Protein AF-A0ABD5ZSH8-F1 (afdb_monomer)

Secondary structure (DSSP, 8-state):
--HHHHHHHHHHHHHHHHHHHHHHHHHHHHHHHHHHHHHHHHHHHHH--HHHHHHHHHHHHHHHHHHHHHHHHHHHHHHHHHHHHHHHH-

Foldseek 3Di:
DDPVVVVVLVVLVVVLVVLVVLLVVLVVVLVVLVVQLVVLVVVCVVVVDPVSVVVNVVSCVVSVVVNVVSCVSNVVSVVCNVVSVVVSVD

Organism: NCBI:txid3034023

pLDDT: mean 93.59, std 7.43, range [60.41, 98.69]

Structure (mmCIF, N/CA/C/O backbone):
data_AF-A0ABD5ZSH8-F1
#
_entry.id   AF-A0ABD5ZSH8-F1
#
loop_
_atom_site.group_PDB
_atom_site.id
_atom_site.type_symbol
_atom_site.label_atom_id
_atom_site.label_alt_id
_atom_site.label_comp_id
_atom_site.label_asym_id
_atom_site.label_entity_id
_atom_site.label_seq_id
_atom_site.pdbx_PDB_ins_code
_atom_site.Cartn_x
_atom_site.Cartn_y
_atom_site.C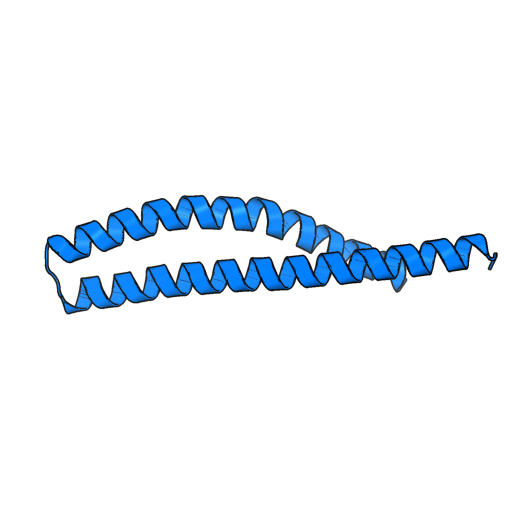artn_z
_atom_site.occupancy
_atom_site.B_iso_or_equiv
_atom_site.auth_seq_id
_atom_site.auth_comp_id
_atom_site.auth_asym_id
_atom_site.auth_atom_id
_atom_site.pdbx_PDB_model_num
ATOM 1 N N . MET A 1 1 ? 28.113 -7.376 -29.114 1.00 67.50 1 MET A N 1
ATOM 2 C CA . MET A 1 1 ? 27.408 -6.464 -28.191 1.00 67.50 1 MET A CA 1
ATOM 3 C C . MET A 1 1 ? 28.175 -5.159 -28.179 1.00 67.50 1 MET A C 1
ATOM 5 O O . MET A 1 1 ? 29.387 -5.206 -27.997 1.00 67.50 1 MET A O 1
ATOM 9 N N . SER A 1 2 ? 27.526 -4.042 -28.491 1.00 92.62 2 SER A N 1
ATOM 10 C CA . SER A 1 2 ? 28.186 -2.735 -28.511 1.00 92.62 2 SER A CA 1
ATOM 11 C C . SER A 1 2 ? 28.348 -2.188 -27.088 1.00 92.62 2 SER A C 1
ATOM 13 O O . SER A 1 2 ? 27.655 -2.613 -26.164 1.00 92.62 2 SER A O 1
ATOM 15 N N . VAL A 1 3 ? 29.246 -1.218 -26.903 1.00 87.44 3 VAL A N 1
ATOM 16 C CA . VAL A 1 3 ? 29.403 -0.509 -25.619 1.00 87.44 3 VAL A CA 1
ATOM 17 C C . VAL A 1 3 ? 28.093 0.181 -25.200 1.00 87.44 3 VAL A C 1
ATOM 19 O O . VAL A 1 3 ? 27.782 0.231 -24.014 1.00 87.44 3 VAL A O 1
ATOM 22 N N . ALA A 1 4 ? 27.288 0.640 -26.165 1.00 87.06 4 ALA A N 1
ATOM 23 C CA . ALA A 1 4 ? 25.975 1.231 -25.909 1.00 87.06 4 ALA A CA 1
ATOM 24 C C . ALA A 1 4 ? 24.972 0.207 -25.342 1.00 87.06 4 ALA A C 1
ATOM 26 O O . ALA A 1 4 ? 24.235 0.526 -24.412 1.00 87.06 4 ALA A O 1
ATOM 27 N N . ASP A 1 5 ? 24.996 -1.037 -25.833 1.00 84.00 5 ASP A N 1
ATOM 28 C CA . ASP A 1 5 ? 24.135 -2.114 -25.321 1.00 84.00 5 ASP A CA 1
ATOM 29 C C . ASP A 1 5 ? 24.508 -2.505 -23.883 1.00 84.00 5 ASP A C 1
ATOM 31 O O . ASP A 1 5 ? 23.636 -2.809 -23.069 1.00 84.00 5 ASP A O 1
ATOM 35 N N . VAL A 1 6 ? 25.808 -2.487 -23.557 1.00 82.69 6 VAL A N 1
ATOM 36 C CA . VAL A 1 6 ? 26.304 -2.721 -22.189 1.00 82.69 6 VAL A CA 1
ATOM 37 C C . VAL A 1 6 ? 25.802 -1.620 -21.253 1.00 82.69 6 VAL A C 1
ATOM 39 O O . VAL A 1 6 ? 25.257 -1.928 -20.196 1.00 82.69 6 VAL A O 1
ATOM 42 N N . ALA A 1 7 ? 25.946 -0.351 -21.648 1.00 83.75 7 ALA A N 1
ATOM 43 C CA . ALA A 1 7 ? 25.505 0.790 -20.845 1.00 83.75 7 ALA A CA 1
ATOM 44 C C . ALA A 1 7 ? 23.990 0.749 -20.576 1.00 83.75 7 ALA A C 1
ATOM 46 O O . ALA A 1 7 ? 23.569 0.834 -19.425 1.00 83.75 7 ALA A O 1
ATOM 47 N N . ALA A 1 8 ? 23.177 0.496 -21.609 1.00 81.94 8 ALA A N 1
ATOM 48 C CA . ALA A 1 8 ? 21.723 0.398 -21.474 1.00 81.94 8 ALA A CA 1
ATOM 49 C C . ALA A 1 8 ? 21.277 -0.742 -20.537 1.00 81.94 8 ALA A C 1
ATOM 51 O O . ALA A 1 8 ? 20.309 -0.592 -19.789 1.00 81.94 8 ALA A O 1
ATOM 52 N N . ARG A 1 9 ? 21.985 -1.882 -20.546 1.00 82.69 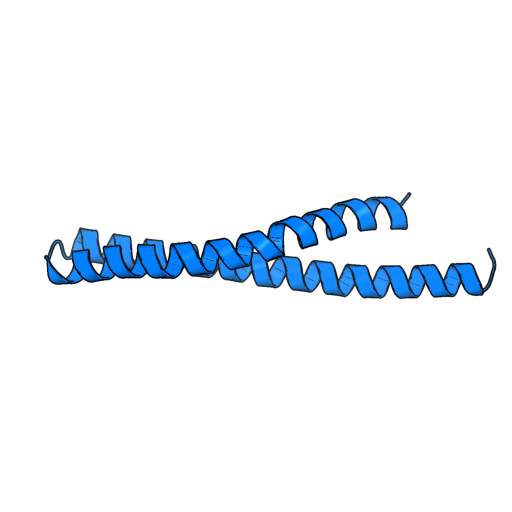9 ARG A N 1
ATOM 53 C CA . ARG A 1 9 ? 21.717 -2.994 -19.618 1.00 82.69 9 ARG A CA 1
ATOM 54 C C . ARG A 1 9 ? 22.039 -2.623 -18.171 1.00 82.69 9 ARG A C 1
ATOM 56 O O . ARG A 1 9 ? 21.205 -2.862 -17.302 1.00 82.69 9 ARG A O 1
ATOM 63 N N . VAL A 1 10 ? 23.197 -2.008 -17.920 1.00 85.12 10 VAL A N 1
ATOM 64 C CA . VAL A 1 10 ? 23.600 -1.555 -16.575 1.00 85.12 10 VAL A CA 1
ATOM 65 C C . VAL A 1 10 ? 22.606 -0.526 -16.023 1.00 85.12 10 VAL A C 1
ATOM 67 O O . VAL A 1 10 ? 22.173 -0.631 -14.872 1.00 85.12 10 VAL A O 1
ATOM 70 N N . ASP A 1 11 ? 22.170 0.420 -16.857 1.00 87.06 11 ASP A N 1
ATOM 71 C CA . ASP A 1 11 ? 21.151 1.399 -16.478 1.00 87.06 11 ASP A CA 1
ATOM 72 C C . ASP A 1 11 ? 19.819 0.713 -16.141 1.00 87.06 11 ASP A C 1
ATOM 74 O O . ASP A 1 11 ? 19.233 0.980 -15.087 1.00 87.06 11 ASP A O 1
ATOM 78 N N . GLY A 1 12 ? 19.375 -0.235 -16.974 1.00 85.44 12 GLY A N 1
ATOM 79 C CA . GLY A 1 12 ? 18.166 -1.028 -16.740 1.00 85.44 12 GLY A CA 1
ATOM 80 C C . GLY A 1 12 ? 18.202 -1.831 -15.435 1.00 85.44 12 GLY A C 1
ATOM 81 O O . GLY A 1 12 ? 17.229 -1.828 -14.677 1.00 85.44 12 GLY A O 1
ATOM 82 N N . GLU A 1 13 ? 19.330 -2.466 -15.116 1.00 89.38 13 GLU A N 1
ATOM 83 C CA . GLU A 1 13 ? 19.530 -3.182 -13.849 1.00 89.38 13 GLU A CA 1
ATOM 84 C C . GLU A 1 13 ? 19.433 -2.245 -12.640 1.00 89.38 13 GLU A C 1
ATOM 86 O O . GLU A 1 13 ? 18.778 -2.572 -11.642 1.00 89.38 13 GLU A O 1
ATOM 91 N N . SER A 1 14 ? 20.027 -1.052 -12.738 1.00 90.25 14 SER A N 1
ATOM 92 C CA . SER A 1 14 ? 19.978 -0.051 -11.671 1.00 90.25 14 SER A CA 1
ATOM 93 C C . SER A 1 14 ? 18.547 0.438 -11.403 1.00 90.25 14 SER A C 1
ATOM 95 O O . SER A 1 14 ? 18.128 0.548 -10.245 1.00 90.25 14 SER A O 1
ATOM 97 N N . VAL A 1 15 ? 17.761 0.661 -12.463 1.00 91.81 15 VAL A N 1
ATOM 98 C CA . VAL A 1 15 ? 16.351 1.059 -12.372 1.00 91.81 15 VAL A CA 1
ATOM 99 C C . VAL A 1 15 ? 15.530 -0.060 -11.740 1.00 91.81 15 VAL A C 1
ATOM 101 O O . VAL A 1 15 ? 14.793 0.189 -10.784 1.00 91.81 15 VAL A O 1
ATOM 104 N N . LEU A 1 16 ? 15.695 -1.306 -12.192 1.00 92.06 16 LEU A N 1
ATOM 105 C CA . LEU A 1 16 ? 14.972 -2.448 -11.626 1.00 92.06 16 LEU A CA 1
ATOM 106 C C . LEU A 1 16 ? 15.306 -2.693 -10.154 1.00 92.06 16 LEU A C 1
ATOM 108 O O . LEU A 1 16 ? 14.423 -3.068 -9.381 1.00 92.06 16 LEU A O 1
ATOM 112 N N . SER A 1 17 ? 16.548 -2.444 -9.738 1.00 93.12 17 SER A N 1
ATOM 113 C CA . SER A 1 17 ? 16.948 -2.510 -8.329 1.00 93.12 17 SER A CA 1
ATOM 114 C C . SER A 1 17 ? 16.188 -1.492 -7.463 1.00 93.12 17 SER A C 1
ATOM 116 O O . SER A 1 17 ? 15.650 -1.835 -6.401 1.00 93.12 17 SER A O 1
ATOM 118 N N . ARG A 1 18 ? 16.044 -0.250 -7.946 1.00 95.50 18 ARG A N 1
ATOM 119 C CA . ARG A 1 18 ? 15.250 0.787 -7.262 1.00 95.50 18 ARG A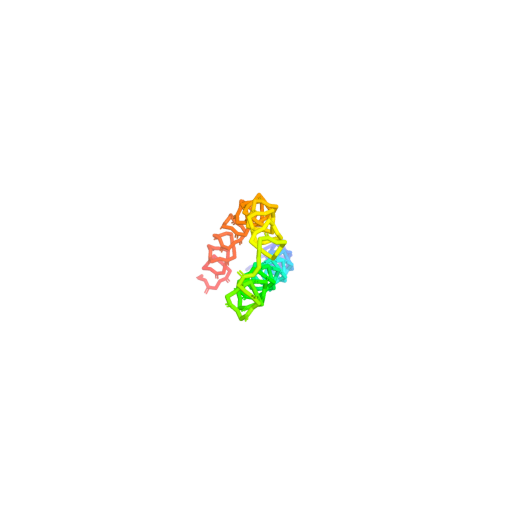 CA 1
ATOM 120 C C . ARG A 1 18 ? 13.765 0.434 -7.224 1.00 95.50 18 ARG A C 1
ATOM 122 O O . ARG A 1 18 ? 13.141 0.580 -6.176 1.00 95.50 18 ARG A O 1
ATOM 129 N N . VAL A 1 19 ? 13.215 -0.078 -8.328 1.00 95.94 19 VAL A N 1
ATOM 130 C CA . VAL A 1 19 ? 11.813 -0.521 -8.397 1.00 95.94 19 VAL A CA 1
ATOM 131 C C . VAL A 1 19 ? 11.551 -1.652 -7.400 1.00 95.94 19 VAL A C 1
ATOM 133 O O . VAL A 1 19 ? 10.573 -1.577 -6.661 1.00 95.94 19 VAL A O 1
ATOM 136 N N . HIS A 1 20 ? 12.430 -2.656 -7.295 1.00 95.12 20 HIS A N 1
ATOM 137 C CA . HIS A 1 20 ? 12.287 -3.703 -6.274 1.00 95.12 20 HIS A CA 1
ATOM 138 C C . HIS A 1 20 ? 12.297 -3.136 -4.858 1.00 95.12 20 HIS A C 1
ATOM 140 O O . HIS A 1 20 ? 11.453 -3.511 -4.048 1.00 95.12 20 HIS A O 1
ATOM 146 N N . THR A 1 21 ? 13.230 -2.230 -4.559 1.00 97.31 21 THR A N 1
ATOM 147 C CA . THR A 1 21 ? 13.291 -1.576 -3.245 1.00 97.31 21 THR A CA 1
ATOM 148 C C . THR A 1 21 ? 11.974 -0.862 -2.935 1.00 97.31 21 THR A C 1
ATOM 150 O O . THR A 1 21 ? 11.412 -1.056 -1.859 1.00 97.31 21 THR A O 1
ATOM 153 N N . ALA A 1 22 ? 11.431 -0.105 -3.892 1.00 97.19 22 ALA A N 1
ATOM 154 C CA . ALA A 1 22 ? 10.145 0.568 -3.734 1.00 97.19 22 ALA A CA 1
ATOM 155 C C . ALA A 1 22 ? 8.993 -0.425 -3.503 1.00 97.19 22 ALA A C 1
ATOM 157 O O . A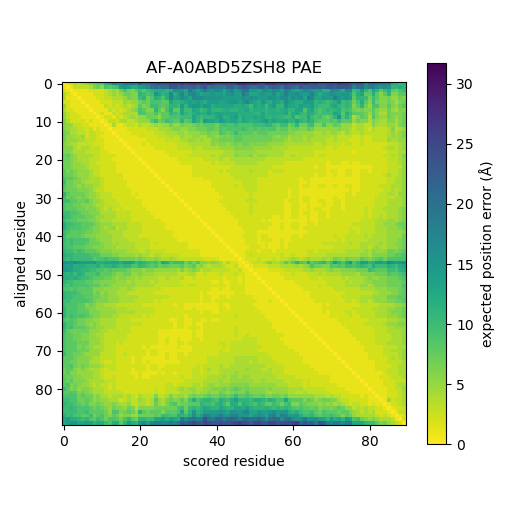LA A 1 22 ? 8.199 -0.230 -2.587 1.00 97.19 22 ALA A O 1
ATOM 158 N N . VAL A 1 23 ? 8.930 -1.521 -4.268 1.00 97.88 23 VAL A N 1
ATOM 159 C CA . VAL A 1 23 ? 7.933 -2.590 -4.085 1.00 97.88 23 VAL A CA 1
ATOM 160 C C . VAL A 1 23 ? 8.009 -3.189 -2.678 1.00 97.88 23 VAL A C 1
ATOM 162 O O . VAL A 1 23 ? 6.970 -3.340 -2.033 1.00 97.88 23 VAL A O 1
ATOM 165 N N . TYR A 1 24 ? 9.207 -3.488 -2.164 1.00 98.12 24 TYR A N 1
ATOM 166 C CA . TYR A 1 24 ? 9.371 -4.018 -0.805 1.00 98.12 24 TYR A CA 1
ATOM 167 C C . TYR A 1 24 ? 8.916 -3.027 0.263 1.00 98.12 24 TYR A C 1
ATOM 169 O O . TYR A 1 24 ? 8.188 -3.413 1.176 1.00 98.12 24 TYR A O 1
ATOM 177 N N . VAL A 1 25 ? 9.297 -1.755 0.133 1.00 98.50 25 VAL A N 1
ATOM 178 C CA . VAL A 1 25 ? 8.886 -0.702 1.070 1.00 98.50 25 VAL A CA 1
ATOM 179 C C . VAL A 1 25 ? 7.367 -0.539 1.064 1.00 98.50 25 VAL A C 1
ATOM 181 O O . VAL A 1 25 ? 6.745 -0.570 2.122 1.00 98.50 25 VAL A O 1
ATOM 184 N N . LEU A 1 26 ? 6.749 -0.427 -0.114 1.00 98.44 26 LEU A N 1
ATOM 185 C CA . LEU A 1 26 ? 5.298 -0.286 -0.240 1.00 98.44 26 LEU A CA 1
ATOM 186 C C . LEU A 1 26 ? 4.557 -1.507 0.317 1.00 98.44 26 LEU A C 1
ATOM 188 O O . LEU A 1 26 ? 3.571 -1.350 1.031 1.00 98.44 26 LEU A O 1
ATOM 192 N N . THR A 1 27 ? 5.060 -2.715 0.059 1.00 98.38 27 THR A N 1
ATOM 193 C CA . THR A 1 27 ? 4.495 -3.949 0.621 1.00 98.38 27 THR A CA 1
ATOM 194 C C . THR A 1 27 ? 4.587 -3.954 2.147 1.00 98.38 27 THR A C 1
ATOM 196 O O . THR A 1 27 ? 3.603 -4.254 2.820 1.00 98.38 27 THR A O 1
ATOM 199 N N . ALA A 1 28 ? 5.739 -3.576 2.710 1.00 98.56 28 ALA A N 1
ATOM 200 C CA . ALA A 1 28 ? 5.919 -3.483 4.156 1.00 98.56 28 ALA A CA 1
ATOM 201 C C . ALA A 1 28 ? 4.960 -2.462 4.787 1.00 98.56 28 ALA A C 1
ATOM 203 O O . ALA A 1 28 ? 4.379 -2.738 5.834 1.00 98.56 28 ALA A O 1
ATOM 204 N N . LEU A 1 29 ? 4.741 -1.318 4.131 1.00 98.62 29 LEU A N 1
ATOM 205 C CA . LEU A 1 29 ? 3.776 -0.315 4.581 1.00 98.62 29 LEU A CA 1
ATOM 206 C C . LEU A 1 29 ? 2.341 -0.851 4.565 1.00 98.62 29 LEU A C 1
ATOM 208 O O . LEU A 1 29 ? 1.629 -0.654 5.544 1.00 98.62 29 LEU A O 1
ATOM 212 N N . VAL A 1 30 ? 1.930 -1.580 3.520 1.00 98.56 30 VAL A N 1
ATOM 213 C CA . VAL A 1 30 ? 0.604 -2.225 3.479 1.00 98.56 30 VAL A CA 1
ATOM 214 C C . VAL A 1 30 ? 0.446 -3.200 4.646 1.00 98.56 30 VAL A C 1
ATOM 216 O O . VAL A 1 30 ? -0.555 -3.148 5.359 1.00 98.56 30 VAL A O 1
ATOM 219 N N . VAL A 1 31 ? 1.442 -4.056 4.887 1.00 98.69 31 VAL A N 1
ATOM 220 C CA . VAL A 1 31 ? 1.416 -5.015 6.003 1.00 98.69 31 VAL A CA 1
ATOM 221 C C . VAL A 1 31 ? 1.335 -4.297 7.352 1.00 98.69 31 VAL A C 1
ATOM 223 O O . VAL A 1 31 ? 0.512 -4.666 8.187 1.00 98.69 31 VAL A O 1
ATOM 226 N N . LEU A 1 32 ? 2.132 -3.245 7.559 1.00 98.56 32 LEU A N 1
ATOM 227 C CA . LEU A 1 32 ? 2.087 -2.430 8.776 1.00 98.56 32 LEU A CA 1
ATOM 228 C C . LEU A 1 32 ? 0.719 -1.765 8.969 1.00 98.56 32 LEU A C 1
ATOM 230 O O . LEU A 1 32 ? 0.194 -1.780 10.079 1.00 98.56 32 LEU A O 1
ATOM 234 N N . SER A 1 33 ? 0.101 -1.238 7.909 1.00 98.31 33 SER A N 1
ATOM 235 C CA . SER A 1 33 ? -1.252 -0.673 7.980 1.00 98.31 33 SER A CA 1
ATOM 236 C C . SER A 1 33 ? -2.289 -1.715 8.389 1.00 98.31 33 SER A C 1
ATOM 238 O O . SER A 1 33 ? -3.115 -1.446 9.260 1.00 98.31 33 SER A O 1
ATOM 240 N N . LEU A 1 34 ? -2.230 -2.920 7.816 1.00 98.38 34 LEU A N 1
ATOM 241 C CA . LEU A 1 34 ? -3.125 -4.013 8.201 1.00 98.38 34 LEU A CA 1
ATOM 242 C C . LEU A 1 34 ? -2.892 -4.455 9.651 1.00 98.38 34 LEU A C 1
ATOM 244 O O . LEU A 1 34 ? -3.857 -4.735 10.361 1.00 98.38 34 LEU A O 1
ATOM 248 N N . LEU A 1 35 ? -1.640 -4.456 10.120 1.00 98.62 35 LEU A N 1
ATOM 249 C CA . LEU A 1 35 ? -1.308 -4.757 11.512 1.00 98.62 35 LEU A CA 1
ATOM 250 C C . LEU A 1 35 ? -1.879 -3.707 12.474 1.00 98.62 35 LEU A C 1
ATOM 252 O O . LEU A 1 35 ? -2.410 -4.072 13.523 1.00 98.62 35 LEU A O 1
ATOM 256 N N . VAL A 1 36 ? -1.828 -2.421 12.116 1.00 98.38 36 VAL A N 1
ATOM 257 C CA . VAL A 1 36 ? -2.456 -1.339 12.894 1.00 98.38 36 VAL A CA 1
ATOM 258 C C . VAL A 1 36 ? -3.966 -1.549 12.984 1.00 98.38 36 VAL A C 1
ATOM 260 O O . VAL A 1 36 ? -4.509 -1.567 14.090 1.00 98.38 36 VAL A O 1
ATOM 263 N N . VAL A 1 37 ? -4.641 -1.780 11.851 1.00 98.44 37 VAL A N 1
ATOM 264 C CA . VAL A 1 37 ? -6.089 -2.056 11.827 1.00 98.44 37 VAL A CA 1
ATOM 265 C C . VAL A 1 37 ? -6.422 -3.275 12.688 1.00 98.44 37 VAL A C 1
ATOM 267 O O . VAL A 1 37 ? -7.311 -3.201 13.534 1.00 98.44 37 VAL A O 1
ATOM 270 N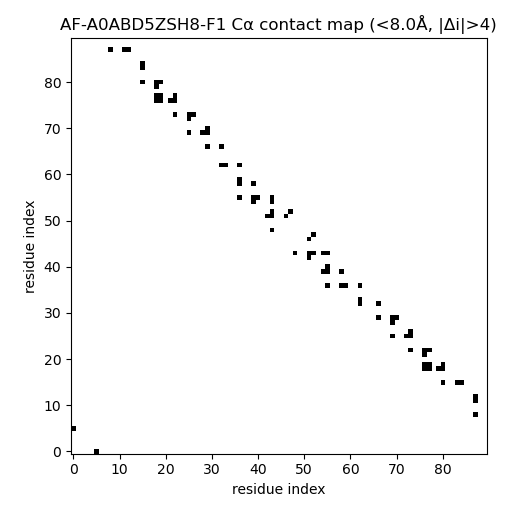 N . GLY A 1 38 ? -5.684 -4.376 12.524 1.00 98.31 38 GLY A N 1
ATOM 271 C CA . GLY A 1 38 ? -5.879 -5.602 13.297 1.00 98.31 38 GLY A CA 1
ATOM 272 C C . GLY A 1 38 ? -5.675 -5.394 14.798 1.00 98.31 38 GLY A C 1
ATOM 273 O O . GLY A 1 38 ? -6.480 -5.861 15.601 1.00 98.31 38 GLY A O 1
ATOM 274 N N . THR A 1 39 ? -4.654 -4.630 15.187 1.00 98.44 39 THR A N 1
ATOM 275 C CA . THR A 1 39 ? -4.379 -4.303 16.594 1.00 98.44 39 THR A CA 1
ATOM 276 C C . THR A 1 39 ? -5.539 -3.526 17.212 1.00 98.44 39 THR A C 1
ATOM 278 O O . THR A 1 39 ? -6.037 -3.899 18.275 1.00 98.44 39 THR A O 1
ATOM 281 N N . VAL A 1 40 ? -6.020 -2.478 16.537 1.00 98.06 40 VAL A N 1
ATOM 282 C CA . VAL A 1 40 ? -7.161 -1.687 17.022 1.00 98.06 40 VAL A CA 1
ATOM 283 C C . VAL A 1 40 ? -8.435 -2.533 17.074 1.00 98.06 40 VAL A C 1
ATOM 285 O O . VAL A 1 40 ? -9.188 -2.426 18.040 1.00 98.06 40 VAL A O 1
ATOM 288 N N . ALA A 1 41 ? -8.655 -3.419 16.099 1.00 97.69 41 ALA A N 1
ATOM 289 C CA . ALA A 1 41 ? -9.798 -4.330 16.089 1.00 97.69 41 ALA A CA 1
ATOM 290 C C . ALA A 1 41 ? -9.796 -5.280 17.296 1.00 97.69 41 ALA A C 1
ATOM 292 O O . ALA A 1 41 ? -10.821 -5.421 17.964 1.00 97.69 41 ALA A O 1
ATOM 293 N N . VAL A 1 42 ? -8.644 -5.875 17.628 1.00 98.50 42 VAL A N 1
ATOM 294 C CA . VAL A 1 42 ? -8.496 -6.726 18.820 1.00 98.50 42 VAL A CA 1
ATOM 295 C C . VAL A 1 42 ? -8.781 -5.929 20.092 1.00 98.50 42 VAL A C 1
ATOM 297 O O . VAL A 1 42 ? -9.548 -6.384 20.940 1.00 98.50 42 VAL A O 1
ATOM 300 N N . ILE A 1 43 ? -8.229 -4.719 20.226 1.00 98.00 43 ILE A N 1
ATOM 301 C CA . ILE A 1 43 ? -8.478 -3.875 21.403 1.00 98.00 43 ILE A CA 1
ATOM 302 C C . ILE A 1 43 ? -9.966 -3.524 21.517 1.00 98.00 43 ILE A C 1
ATOM 304 O O . ILE A 1 43 ? -10.533 -3.614 22.607 1.00 98.00 43 ILE A O 1
ATOM 308 N N . ALA A 1 44 ? -10.615 -3.163 20.408 1.00 97.56 44 ALA A N 1
ATOM 309 C CA . ALA A 1 44 ? -12.033 -2.829 20.390 1.00 97.56 44 ALA A CA 1
ATOM 310 C C . ALA A 1 44 ? -12.922 -4.016 20.779 1.00 97.56 44 ALA A C 1
ATOM 312 O O . ALA A 1 44 ? -13.877 -3.829 21.535 1.00 97.56 44 ALA A O 1
ATOM 313 N N . ALA A 1 45 ? -12.579 -5.229 20.339 1.00 96.62 45 ALA A N 1
ATOM 314 C CA . ALA A 1 45 ? -13.273 -6.451 20.733 1.00 96.62 45 ALA A CA 1
ATOM 315 C C . ALA A 1 45 ? -13.088 -6.769 22.226 1.00 96.62 45 ALA A C 1
ATOM 317 O O . ALA A 1 45 ? -14.061 -7.068 22.913 1.00 96.62 45 ALA A O 1
ATOM 318 N N . LEU A 1 46 ? -11.861 -6.654 22.748 1.00 98.25 46 LEU A N 1
ATOM 319 C CA . LEU A 1 46 ? -11.555 -6.944 24.154 1.00 98.25 46 LEU A CA 1
ATOM 320 C C . LEU A 1 46 ? -12.159 -5.921 25.118 1.00 98.25 46 LEU A C 1
ATOM 322 O O . LEU A 1 46 ? -12.586 -6.273 26.215 1.00 98.25 46 LEU A O 1
ATOM 326 N N . LYS A 1 47 ? -12.159 -4.640 24.741 1.00 97.25 47 LYS A N 1
ATOM 327 C CA . LYS A 1 47 ? -12.706 -3.571 25.581 1.00 97.25 47 LYS A CA 1
ATOM 328 C C . LYS A 1 47 ? -14.221 -3.480 25.469 1.00 97.25 47 LYS A C 1
ATOM 330 O O . LYS A 1 47 ? -14.854 -3.097 26.446 1.00 97.25 47 LYS A O 1
ATOM 335 N N . GLY A 1 48 ? -14.792 -3.770 24.300 1.00 92.75 48 GLY A N 1
ATOM 336 C CA . GLY A 1 48 ? -16.238 -3.770 24.066 1.00 92.75 48 GLY A CA 1
ATOM 337 C C . GLY A 1 48 ? -16.938 -2.425 24.302 1.00 92.75 48 GLY A C 1
ATOM 338 O O . GLY A 1 48 ? -18.164 -2.371 24.289 1.00 92.75 48 GLY A O 1
ATOM 339 N N . THR A 1 49 ? -16.200 -1.333 24.537 1.00 95.94 49 THR A N 1
ATOM 340 C CA . THR A 1 49 ? -16.797 -0.030 24.844 1.00 95.94 49 THR A CA 1
ATOM 341 C C . THR A 1 49 ? -17.055 0.779 23.582 1.00 95.94 49 THR A C 1
ATOM 343 O O . THR A 1 49 ? -16.317 0.697 22.598 1.00 95.94 49 THR A O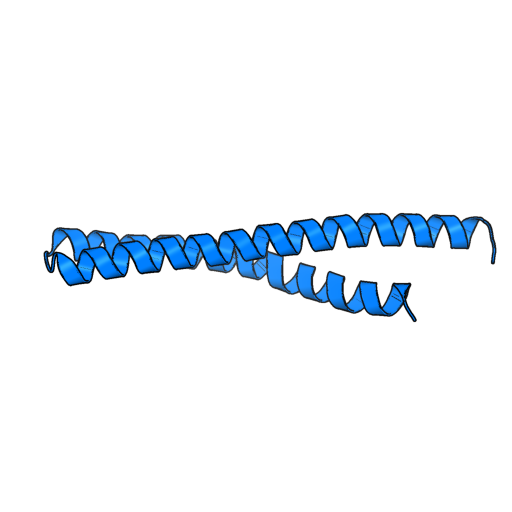 1
ATOM 346 N N . TRP A 1 50 ? -18.069 1.642 23.654 1.00 94.56 50 TRP A N 1
ATOM 347 C CA . TRP A 1 50 ? -18.407 2.603 22.603 1.00 94.56 50 TRP A CA 1
ATOM 348 C C . TRP A 1 50 ? -17.198 3.425 22.128 1.00 94.56 50 TRP A C 1
ATOM 350 O O . TRP A 1 50 ? -16.982 3.588 20.930 1.00 94.56 50 TRP A O 1
ATOM 360 N N . HIS A 1 51 ? -16.358 3.878 23.066 1.00 96.75 51 HIS A N 1
ATOM 361 C CA . HIS A 1 51 ? -15.162 4.662 22.756 1.00 96.75 51 HIS A CA 1
ATOM 362 C C . HIS A 1 51 ? -14.201 3.922 21.811 1.00 96.75 51 HIS A C 1
ATOM 364 O O . HIS A 1 51 ? -13.703 4.511 20.855 1.00 96.75 51 HIS A O 1
ATOM 370 N N . TRP A 1 52 ? -13.975 2.622 22.028 1.00 97.00 52 TRP A N 1
ATOM 371 C CA . TRP A 1 52 ? -13.081 1.834 21.177 1.00 97.00 52 TRP A CA 1
ATOM 372 C C . TRP A 1 52 ? -13.694 1.450 19.828 1.00 97.00 52 TRP A C 1
ATOM 374 O O . TRP A 1 52 ? -12.956 1.291 18.859 1.00 97.00 52 TRP A O 1
ATOM 384 N N . GLN A 1 53 ? -15.021 1.366 19.729 1.00 96.88 53 GLN A N 1
ATOM 385 C CA . GLN A 1 53 ? -15.691 1.155 18.442 1.00 96.88 53 GLN A CA 1
ATOM 386 C C . GLN A 1 53 ? -15.544 2.372 17.515 1.00 96.88 53 GLN A C 1
ATOM 388 O O . GLN A 1 53 ? -15.301 2.208 16.321 1.00 96.88 53 GLN A O 1
ATOM 393 N N . ILE A 1 54 ? -15.577 3.593 18.064 1.00 97.19 54 ILE A N 1
ATOM 394 C CA . ILE A 1 54 ? -15.288 4.816 17.293 1.00 97.19 54 ILE A CA 1
ATOM 395 C C . ILE A 1 54 ? -13.836 4.824 16.792 1.00 97.19 54 ILE A C 1
ATOM 397 O O . ILE A 1 54 ? -13.580 5.148 15.627 1.00 97.19 54 ILE A O 1
ATOM 401 N N . HIS A 1 55 ? -12.879 4.446 17.647 1.00 96.75 55 HIS A N 1
ATOM 402 C CA . HIS A 1 55 ? -11.473 4.306 17.241 1.00 96.75 55 HIS A CA 1
ATOM 403 C C . HIS A 1 55 ? -11.302 3.285 16.122 1.00 96.75 55 HIS A C 1
ATOM 405 O O . HIS A 1 55 ? -10.571 3.547 15.171 1.00 96.75 55 HIS A O 1
ATOM 411 N N . LEU A 1 56 ? -12.008 2.155 16.181 1.00 97.88 56 LEU A N 1
ATOM 412 C CA . LEU A 1 56 ? -11.977 1.159 15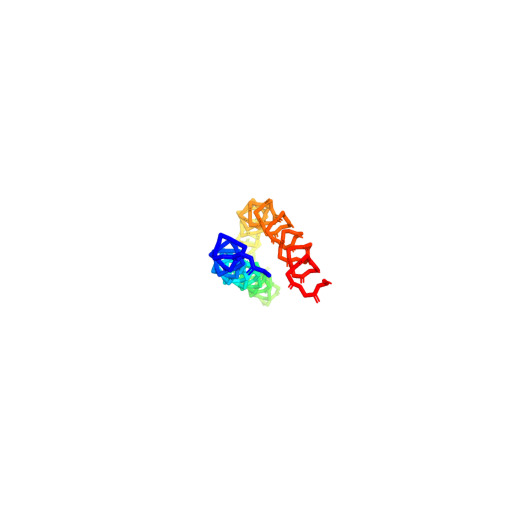.114 1.00 97.88 56 LEU A CA 1
ATOM 413 C C . LEU A 1 56 ? -12.531 1.715 13.796 1.00 97.88 56 LEU A C 1
ATOM 415 O O . LEU A 1 56 ? -11.856 1.623 12.771 1.00 97.88 56 LEU A O 1
ATOM 419 N N . GLN A 1 57 ? -13.714 2.333 13.811 1.00 98.06 57 GLN A N 1
ATOM 420 C CA . GLN A 1 57 ? -14.337 2.877 12.599 1.00 98.06 57 GLN A CA 1
ATOM 421 C C . GLN A 1 57 ? -13.457 3.941 11.928 1.00 98.06 57 GLN A C 1
ATOM 423 O O . GLN A 1 57 ? -13.250 3.915 10.711 1.00 98.06 57 GLN A O 1
ATOM 428 N N . SER A 1 58 ? -12.917 4.871 12.717 1.00 97.50 58 SER A N 1
ATOM 429 C CA . SER A 1 58 ? -12.019 5.915 12.214 1.00 97.50 58 SER A CA 1
ATOM 430 C C . SER A 1 58 ? -10.687 5.340 11.725 1.00 97.50 58 SER A C 1
ATOM 432 O O . SER A 1 58 ? -10.236 5.715 10.645 1.00 97.50 58 SER A O 1
ATOM 434 N N . THR A 1 59 ? -10.102 4.370 12.439 1.00 98.25 59 THR A N 1
ATOM 435 C CA . THR A 1 59 ? -8.877 3.670 12.009 1.00 98.25 59 THR A CA 1
ATOM 436 C C . THR A 1 59 ? -9.082 2.992 10.662 1.00 98.25 59 THR A C 1
ATOM 438 O O . THR A 1 59 ? -8.282 3.195 9.753 1.00 98.25 59 THR A O 1
ATOM 441 N N . VAL A 1 60 ? -10.173 2.238 10.496 1.00 98.38 60 VAL A N 1
ATOM 442 C CA . VAL A 1 60 ? -10.512 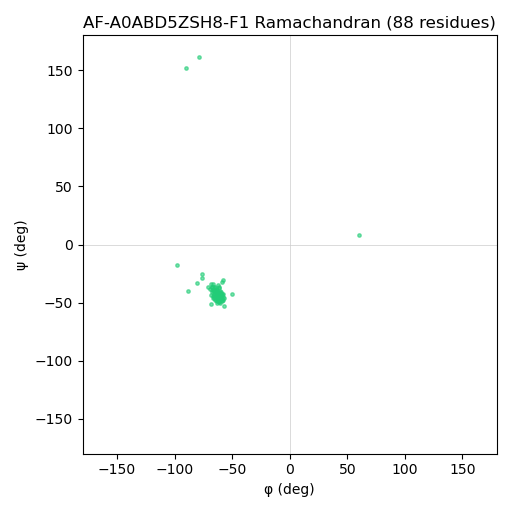1.596 9.218 1.00 98.38 60 VAL A CA 1
ATOM 443 C C . VAL A 1 60 ? -10.680 2.641 8.119 1.00 98.38 60 VAL A C 1
ATOM 445 O O . VAL A 1 60 ? -10.125 2.466 7.041 1.00 98.38 60 VAL A O 1
ATOM 448 N N . SER A 1 61 ? -11.373 3.748 8.393 1.00 98.00 61 SER A N 1
ATOM 449 C CA . SER A 1 61 ? -11.616 4.801 7.397 1.00 98.00 61 SER A CA 1
ATOM 450 C C . SER A 1 61 ? -10.315 5.448 6.905 1.00 98.00 61 SER A C 1
ATOM 452 O O . SER A 1 61 ? -10.086 5.537 5.699 1.00 98.00 61 SER A O 1
ATOM 454 N N . TYR A 1 62 ? -9.424 5.849 7.819 1.00 97.62 62 TYR A N 1
ATOM 455 C CA . TYR A 1 62 ? -8.140 6.453 7.448 1.00 97.62 62 TYR A CA 1
ATOM 456 C C . TYR A 1 62 ? -7.194 5.448 6.786 1.00 97.62 62 TYR A C 1
ATOM 458 O O . TYR A 1 62 ? -6.569 5.759 5.770 1.00 97.62 62 TYR A O 1
ATOM 466 N N . MET A 1 63 ? -7.102 4.231 7.330 1.00 98.31 63 MET A N 1
ATOM 467 C CA . MET A 1 63 ? -6.224 3.200 6.780 1.00 98.31 63 MET A CA 1
ATOM 468 C C . MET A 1 63 ? -6.706 2.710 5.416 1.00 98.31 63 MET A C 1
ATOM 470 O O . MET A 1 63 ? -5.871 2.457 4.557 1.00 98.31 63 MET A O 1
ATOM 474 N N . ALA A 1 64 ? -8.015 2.640 5.163 1.00 98.06 64 ALA A N 1
ATOM 475 C CA . ALA A 1 64 ? -8.547 2.272 3.851 1.00 98.06 64 ALA A CA 1
ATOM 476 C C . ALA A 1 64 ? -8.091 3.252 2.761 1.00 98.06 64 ALA A C 1
ATOM 478 O O . ALA A 1 64 ? -7.623 2.822 1.706 1.00 98.06 64 ALA A O 1
ATOM 479 N N . VAL A 1 65 ? -8.158 4.561 3.024 1.00 98.44 65 VAL A N 1
ATOM 480 C CA . VAL A 1 65 ? -7.672 5.588 2.087 1.00 98.44 65 VAL A CA 1
ATOM 481 C C . VAL A 1 65 ? -6.161 5.465 1.885 1.00 98.44 65 VAL A C 1
ATOM 483 O O . VAL A 1 65 ? -5.688 5.435 0.750 1.00 98.44 65 VAL A O 1
ATOM 486 N N . PHE A 1 66 ? -5.397 5.337 2.971 1.00 98.25 66 PHE A N 1
ATOM 487 C CA . PHE A 1 66 ? -3.941 5.210 2.898 1.00 98.25 66 PHE A CA 1
ATOM 488 C C . PHE A 1 66 ? -3.497 3.961 2.120 1.00 98.25 66 PHE A C 1
ATOM 490 O O . PHE A 1 66 ? -2.702 4.063 1.186 1.00 98.25 66 PHE A O 1
ATOM 497 N N . VAL A 1 67 ? -4.062 2.793 2.439 1.00 98.44 67 VAL A N 1
ATOM 498 C CA . VAL A 1 67 ? -3.786 1.530 1.740 1.00 98.44 67 VAL A CA 1
ATOM 499 C C . VAL A 1 67 ? -4.194 1.618 0.272 1.00 98.44 67 VAL A C 1
ATOM 501 O O . VAL A 1 67 ? -3.462 1.123 -0.578 1.00 98.44 67 VAL A O 1
ATOM 504 N N . SER A 1 68 ? -5.297 2.297 -0.056 1.00 98.38 68 SER A N 1
ATOM 505 C CA . SER A 1 68 ? -5.702 2.501 -1.454 1.00 98.38 68 SER A CA 1
ATOM 506 C C . SER A 1 68 ? -4.623 3.235 -2.257 1.00 98.38 68 SER A C 1
ATOM 508 O O . SER A 1 68 ? -4.287 2.805 -3.359 1.00 98.38 68 SER A O 1
ATOM 510 N N . TYR A 1 69 ? -4.012 4.283 -1.693 1.00 98.44 69 TYR A N 1
ATOM 511 C CA . TYR A 1 69 ? -2.895 4.976 -2.344 1.00 98.44 69 TYR A CA 1
ATOM 512 C C . TYR A 1 69 ? -1.631 4.119 -2.435 1.00 98.44 69 TYR A C 1
ATOM 514 O O . TYR A 1 69 ? -0.961 4.129 -3.469 1.00 98.44 69 TYR A O 1
ATOM 522 N N . LEU A 1 70 ? -1.318 3.340 -1.395 1.00 98.12 70 LEU A N 1
ATOM 523 C CA . LEU A 1 70 ? -0.196 2.402 -1.450 1.00 98.12 70 LEU A CA 1
ATOM 524 C C . LEU A 1 70 ? -0.386 1.375 -2.564 1.00 98.12 70 LEU A C 1
ATOM 526 O O . LEU A 1 70 ? 0.546 1.133 -3.322 1.00 98.12 70 LEU A O 1
ATOM 530 N N . LEU A 1 71 ? -1.583 0.801 -2.698 1.00 98.19 71 LEU A N 1
ATOM 531 C CA . LEU A 1 71 ? -1.898 -0.172 -3.743 1.00 98.19 71 LEU A CA 1
ATOM 532 C C . LEU A 1 71 ? -1.859 0.458 -5.137 1.00 98.19 71 LEU A C 1
ATOM 534 O O . LEU A 1 71 ? -1.312 -0.152 -6.055 1.00 98.19 71 LEU A O 1
ATOM 538 N N . ALA A 1 72 ? -2.354 1.689 -5.283 1.00 98.38 72 ALA A N 1
ATOM 539 C CA . ALA A 1 72 ? -2.282 2.430 -6.540 1.00 98.38 72 ALA A CA 1
ATOM 540 C C . ALA A 1 72 ? -0.835 2.623 -7.034 1.00 98.38 72 ALA A C 1
ATOM 542 O O . ALA A 1 72 ? -0.610 2.640 -8.240 1.00 98.38 72 ALA A O 1
ATOM 543 N N . ALA A 1 73 ? 0.147 2.719 -6.129 1.00 97.50 73 ALA A N 1
ATOM 544 C CA . ALA A 1 73 ? 1.571 2.767 -6.472 1.00 97.50 73 ALA A CA 1
ATOM 545 C C . ALA A 1 73 ? 2.221 1.373 -6.569 1.00 97.50 73 ALA A C 1
ATOM 547 O O . ALA A 1 73 ? 3.029 1.111 -7.460 1.00 97.50 73 ALA A O 1
ATOM 548 N N . LEU A 1 74 ? 1.873 0.462 -5.660 1.00 97.75 74 LEU A N 1
ATOM 549 C CA . LEU A 1 74 ? 2.475 -0.865 -5.553 1.00 97.75 74 LEU A CA 1
ATOM 550 C C . LEU A 1 74 ? 2.159 -1.727 -6.773 1.00 97.75 74 LEU A C 1
ATOM 552 O O . LEU A 1 74 ? 3.067 -2.343 -7.321 1.00 97.75 74 LEU A O 1
ATOM 556 N N . VAL A 1 75 ? 0.900 -1.758 -7.214 1.00 97.69 75 VAL A N 1
ATOM 557 C CA . VAL A 1 75 ? 0.462 -2.580 -8.351 1.00 97.69 75 VAL A CA 1
ATOM 558 C C . VAL A 1 75 ? 1.251 -2.268 -9.633 1.00 97.69 75 VAL A C 1
ATOM 560 O O . VAL A 1 75 ? 1.823 -3.204 -10.201 1.00 97.69 75 VAL A O 1
ATOM 563 N N . PRO A 1 76 ? 1.364 -1.005 -10.096 1.00 97.62 76 PRO A N 1
ATOM 564 C CA . PRO A 1 76 ? 2.135 -0.707 -11.300 1.00 97.62 76 PRO A CA 1
ATOM 565 C C . PRO A 1 76 ? 3.633 -0.971 -11.119 1.00 97.62 76 PRO A C 1
ATOM 567 O O . PRO A 1 76 ? 4.256 -1.536 -12.016 1.00 97.62 76 PRO A O 1
ATOM 570 N N . LEU A 1 77 ? 4.226 -0.637 -9.966 1.00 96.50 77 LEU A N 1
ATOM 571 C CA . LEU A 1 77 ? 5.649 -0.906 -9.721 1.00 96.50 77 LEU A CA 1
ATOM 572 C C . LEU A 1 77 ? 5.957 -2.406 -9.667 1.00 96.50 77 LEU A C 1
ATOM 574 O O . LEU A 1 77 ? 6.991 -2.844 -10.172 1.00 96.50 77 LEU A O 1
ATOM 578 N N . PHE A 1 78 ? 5.050 -3.206 -9.109 1.00 94.75 78 PHE A N 1
ATOM 579 C CA . PHE A 1 78 ? 5.151 -4.659 -9.120 1.00 94.75 78 PHE A CA 1
ATOM 580 C C . PHE A 1 78 ? 5.076 -5.206 -10.550 1.00 94.75 78 PHE A C 1
ATOM 582 O O . PHE A 1 78 ? 5.913 -6.020 -10.935 1.00 94.75 78 PHE A O 1
ATOM 589 N N . ALA A 1 79 ? 4.147 -4.708 -11.373 1.00 95.31 79 ALA A N 1
ATOM 590 C CA . ALA A 1 79 ? 4.066 -5.084 -12.783 1.00 95.31 79 ALA A CA 1
ATOM 591 C C . ALA A 1 79 ? 5.363 -4.743 -13.543 1.00 95.31 79 ALA A C 1
ATOM 593 O O . ALA A 1 79 ? 5.910 -5.602 -14.236 1.00 95.31 79 ALA A O 1
ATOM 594 N N . VAL A 1 80 ? 5.908 -3.535 -13.353 1.00 94.38 80 VAL A N 1
ATOM 595 C CA . VAL A 1 80 ? 7.199 -3.117 -13.934 1.00 94.38 80 VAL A CA 1
ATOM 596 C C . VAL A 1 80 ? 8.339 -4.022 -13.467 1.00 94.38 80 VAL A C 1
ATOM 598 O O . VAL A 1 80 ? 9.160 -4.444 -14.278 1.00 94.38 80 VAL A O 1
ATOM 601 N N . SER A 1 81 ? 8.383 -4.362 -12.179 1.00 91.06 81 SER A N 1
ATOM 602 C CA . SER A 1 81 ? 9.385 -5.269 -11.612 1.00 91.06 81 SER A CA 1
ATOM 603 C C . SER A 1 81 ? 9.346 -6.656 -12.263 1.00 91.06 81 SER A C 1
ATOM 605 O O . SER A 1 81 ? 10.397 -7.192 -12.622 1.00 91.06 81 SER A O 1
ATOM 607 N N . VAL A 1 82 ? 8.152 -7.226 -12.451 1.00 91.94 82 VAL A N 1
ATOM 608 C CA . VAL A 1 82 ? 7.976 -8.548 -13.069 1.00 91.94 82 VAL A CA 1
ATOM 609 C C . VAL A 1 82 ? 8.354 -8.509 -14.550 1.00 91.94 82 VAL A C 1
ATOM 611 O O . VAL A 1 82 ? 9.181 -9.311 -14.983 1.00 91.94 82 VAL A O 1
ATOM 614 N N . VAL A 1 83 ? 7.803 -7.564 -15.317 1.00 91.06 83 VAL A N 1
ATOM 615 C CA . VAL A 1 83 ? 8.047 -7.453 -16.766 1.00 91.06 83 VAL A CA 1
ATOM 616 C C . VAL A 1 83 ? 9.506 -7.102 -17.058 1.00 91.06 83 VAL A C 1
ATOM 618 O O . VAL A 1 83 ? 10.142 -7.730 -17.901 1.00 91.06 83 VAL A O 1
ATOM 621 N N . GLY A 1 84 ? 10.079 -6.147 -16.328 1.00 85.81 84 GLY A N 1
ATOM 622 C CA . GLY A 1 84 ? 11.468 -5.745 -16.521 1.00 85.81 84 GLY A CA 1
ATOM 623 C C . GLY A 1 84 ? 12.461 -6.848 -16.154 1.00 85.81 84 GLY A C 1
ATOM 624 O O . GLY A 1 84 ? 13.471 -7.019 -16.833 1.00 85.81 84 GLY A O 1
ATOM 625 N N . ARG A 1 85 ? 12.153 -7.674 -15.145 1.00 84.88 85 ARG A N 1
ATOM 626 C CA . ARG A 1 85 ? 12.955 -8.865 -14.831 1.00 84.88 85 ARG A CA 1
ATOM 627 C C . ARG A 1 85 ? 12.931 -9.891 -15.965 1.00 84.88 85 ARG A C 1
ATOM 629 O O . ARG A 1 85 ? 13.972 -10.483 -16.237 1.00 84.88 85 ARG A O 1
ATOM 636 N N . TRP A 1 86 ? 11.778 -10.104 -16.601 1.00 83.69 86 TRP A N 1
ATOM 637 C CA . TRP A 1 86 ? 11.673 -10.958 -17.790 1.00 83.69 86 TRP A CA 1
ATOM 638 C C . TRP A 1 86 ? 12.539 -10.433 -18.935 1.00 83.69 86 TRP A C 1
ATOM 640 O O . TRP A 1 86 ? 13.256 -11.208 -19.553 1.00 83.69 86 TRP A O 1
ATOM 650 N N . TRP A 1 87 ? 12.526 -9.122 -19.171 1.00 78.62 87 TRP A N 1
ATOM 651 C CA . TRP A 1 87 ? 13.274 -8.504 -20.265 1.00 78.62 87 TRP A CA 1
ATOM 652 C C . TRP A 1 87 ? 14.796 -8.499 -20.060 1.00 78.62 87 TRP A C 1
ATOM 654 O O . TRP A 1 87 ? 15.543 -8.679 -21.012 1.00 78.62 87 TRP A O 1
ATOM 664 N N . VAL A 1 88 ? 15.276 -8.317 -18.825 1.00 76.25 88 VAL A N 1
ATOM 665 C CA . VAL A 1 88 ? 16.724 -8.318 -18.534 1.00 76.25 88 VAL A CA 1
ATOM 666 C C . VAL A 1 88 ? 17.320 -9.732 -18.520 1.00 76.25 88 VAL A C 1
ATOM 668 O O . VAL A 1 88 ? 18.506 -9.893 -18.809 1.00 76.25 88 VAL A O 1
ATOM 671 N N . ARG A 1 89 ? 16.522 -10.754 -18.172 1.00 71.62 89 ARG A N 1
ATOM 672 C CA . ARG A 1 89 ? 16.975 -12.155 -18.044 1.00 71.62 89 ARG A CA 1
ATOM 673 C C . ARG A 1 89 ? 16.700 -13.040 -19.265 1.00 71.62 89 ARG A C 1
ATOM 675 O O . ARG A 1 89 ? 17.274 -14.126 -19.314 1.00 71.62 89 ARG A O 1
ATOM 682 N N . GLY A 1 90 ? 15.804 -12.629 -20.162 1.00 60.4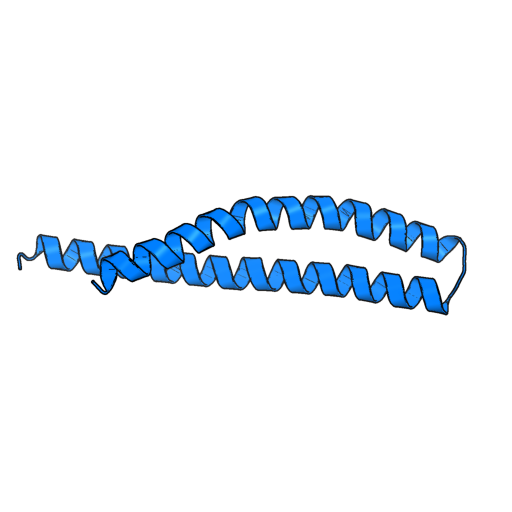1 90 GLY A N 1
ATOM 683 C CA . GLY A 1 90 ? 15.546 -13.280 -21.454 1.00 60.41 90 GLY A CA 1
ATOM 684 C C . GLY A 1 90 ? 16.510 -12.806 -22.531 1.00 60.41 90 GLY A C 1
ATOM 685 O O . GLY A 1 90 ? 16.807 -13.628 -23.421 1.00 60.41 90 GLY A O 1
#

Sequence (90 aa):
MSVADVAARVDGESVLSRVHTAVYVLTALVVLSLLVVGTVAVIAALKGTWHWQIHLQSTVSYMAVFVSYLLAALVPLFAVSVVGRWWVRG

Radius of gyration: 20.1 Å; Cα contacts (8 Å, |Δi|>4): 45; chains: 1; bounding box: 48×20×54 Å

Mean predicted aligned error: 4.74 Å

Solvent-accessible surface area (backbone atoms only — not comparable to full-atom values): 4790 Å² total; per-residue (Å²): 135,54,75,66,57,53,50,54,48,54,52,49,52,55,51,47,52,53,37,46,52,49,36,52,53,41,49,50,51,47,52,50,49,51,49,53,48,49,50,42,46,52,50,22,64,74,64,66,41,72,72,39,49,54,51,35,54,51,45,48,56,56,47,52,56,52,44,50,55,42,47,67,51,33,54,58,39,44,50,51,41,54,53,50,50,52,65,78,73,104

Nearest PDB structures (foldseek):
  6ixe-assembly1_A  TM=7.980E-01  e=9.719E+00  Homo sapiens
  4mu6-assembly1_A  TM=3.312E-01  e=3.871E+00  Legionella pneumophila subsp. pneumophila str. Philadelphia 1